Protein AF-A0A498FYC4-F1 (afdb_monomer)

Foldseek 3Di:
DALAFLPDADDDDDPDPVVVLQVVCQCPQCDPDPPDRPDGHDPNDDDVSSVVSRVVRVVCSVVSLVVLVVVLVVVCVVCVPPPQKAWDDDDPPDSDSPPDGDIDGRCVVVVDDPVRVCVVCVVVVNHDDDPCPDPPCRDPVNVD

Solvent-accessible surface area (backbone atoms only — not comparable to full-atom values): 8957 Å² total; per-residue (Å²): 123,68,85,57,62,37,92,66,86,87,87,88,86,76,95,46,67,72,60,51,51,50,51,56,16,35,31,47,50,9,32,82,50,100,89,42,68,82,47,91,40,37,89,64,70,79,52,68,72,31,50,54,43,34,55,68,30,58,81,41,39,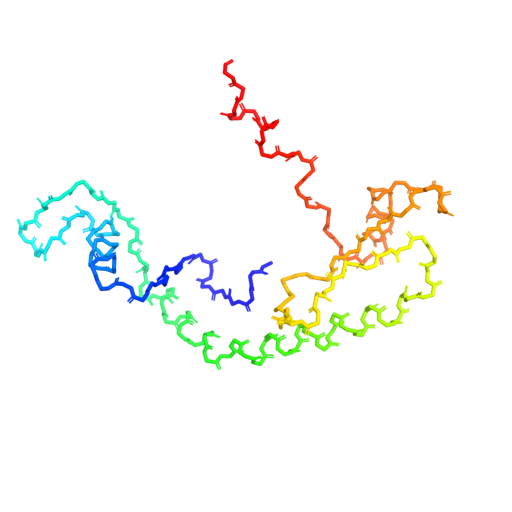66,63,46,30,50,54,33,34,59,51,38,55,48,54,53,64,78,42,63,84,42,92,35,47,45,69,68,85,78,57,94,91,57,89,68,56,46,81,63,78,62,67,47,63,40,32,91,73,70,78,43,52,59,69,54,52,49,49,56,36,41,79,70,73,43,85,78,83,91,75,75,91,61,55,78,82,74,35,74,92,63,63,126

Sequence (144 aa):
TKNITTGEGGIVTTDNDAVAEQLRMLRSHGMANRDQHVTLGYNFRMCELNGAIGTAQVDRLERFNKRRRDISDRLLNELNDLDWLEPATVRTYVNHAYFWAPFEVKPEKIGMSGKEVWRKLRDRGVETRHRYNIPLYDQPVFER

Radius of gyration: 21.35 Å; Cα contacts (8 Å, |Δi|>4): 132; chains: 1; bounding box: 52×39×51 Å

pLDDT: mean 94.73, std 4.24, range [72.5, 98.69]

Secondary structure (DSSP, 8-state):
--SS--SS------S-HHHHHHHHHHHBTTBSSSS-B-S---B-PPPHHHHHHHHHHHTTHHHHHHHHHHHHHHHHHHTTT-TTEEEPPPPTT-----SS--EEE-HHHHTS-HHHHHHHHHHTT-------SS-GGGSGGG--

Nearest PDB structures (foldseek):
  3uwc-assembly1_A  TM=9.063E-01  e=1.124E-05  Coxiella burnetii
  7b0m-assembly1_AAA-2  TM=9.146E-01  e=3.403E-05  uncultured bacterium
  2oga-assembly1_A  TM=9.601E-01  e=1.166E-04  Streptomyces venezuelae
  8e75-assembly1_A  TM=9.404E-01  e=1.402E-04  Psychrobacter cryohalolentis K5
  5k8b-assembly1_A  TM=8.645E-01  e=2.237E-03  Shewanella oneidensis MR-1

Mean predicted aligned error: 4.28 Å

Structure (mmCIF, N/CA/C/O backbone):
data_AF-A0A498FYC4-F1
#
_entry.id   AF-A0A498FYC4-F1
#
loop_
_atom_site.group_PDB
_atom_site.id
_atom_site.type_symbol
_atom_site.label_atom_id
_atom_site.label_alt_id
_atom_site.label_comp_id
_atom_site.label_asym_id
_atom_site.label_entity_id
_atom_site.label_seq_id
_atom_site.pdbx_PDB_ins_code
_atom_site.Cartn_x
_atom_site.Cartn_y
_atom_site.Cartn_z
_atom_site.occupancy
_atom_site.B_iso_or_equiv
_atom_site.auth_seq_id
_atom_site.auth_comp_id
_atom_site.auth_asym_id
_atom_site.auth_atom_id
_atom_site.pdbx_PDB_model_num
ATOM 1 N N . THR A 1 1 ? 2.973 -4.760 6.474 1.00 72.50 1 THR A N 1
ATOM 2 C CA . THR A 1 1 ? 3.563 -5.423 5.290 1.00 72.50 1 THR A CA 1
ATOM 3 C C . THR A 1 1 ? 2.713 -5.115 4.073 1.00 72.50 1 THR A C 1
ATOM 5 O O . THR A 1 1 ? 1.528 -4.862 4.261 1.00 72.50 1 THR A O 1
ATOM 8 N N . LYS A 1 2 ? 3.302 -5.026 2.868 1.00 93.38 2 LYS A N 1
ATOM 9 C CA . LYS A 1 2 ? 2.606 -4.685 1.602 1.00 93.38 2 LYS A CA 1
ATOM 10 C C . LYS A 1 2 ? 1.632 -5.798 1.177 1.00 93.38 2 LYS A C 1
ATOM 12 O O . LYS A 1 2 ? 1.643 -6.878 1.764 1.00 93.38 2 LYS A O 1
ATOM 17 N N . ASN A 1 3 ? 0.759 -5.517 0.206 1.00 95.19 3 ASN A N 1
ATOM 18 C CA . ASN A 1 3 ? -0.265 -6.467 -0.254 1.00 95.19 3 ASN A CA 1
ATOM 19 C C . ASN A 1 3 ? 0.345 -7.743 -0.853 1.00 95.19 3 ASN A C 1
ATOM 21 O O . ASN A 1 3 ? -0.214 -8.821 -0.677 1.00 95.19 3 ASN A O 1
ATOM 25 N N . ILE A 1 4 ? 1.514 -7.603 -1.474 1.00 97.06 4 ILE A N 1
ATOM 26 C CA . ILE A 1 4 ? 2.437 -8.672 -1.858 1.00 97.06 4 ILE A CA 1
ATOM 27 C C . ILE A 1 4 ? 3.834 -8.315 -1.352 1.00 97.06 4 ILE A C 1
ATOM 29 O O . ILE A 1 4 ? 4.098 -7.154 -1.035 1.00 97.06 4 ILE A O 1
ATOM 33 N N . THR A 1 5 ? 4.726 -9.297 -1.252 1.00 97.25 5 THR A N 1
ATOM 34 C CA . THR A 1 5 ? 6.086 -9.086 -0.744 1.00 97.25 5 THR A CA 1
ATOM 35 C C . THR A 1 5 ? 7.107 -9.896 -1.520 1.00 97.25 5 THR A C 1
ATOM 37 O O . THR A 1 5 ? 6.818 -11.002 -1.960 1.00 97.25 5 THR A O 1
ATOM 40 N N . THR A 1 6 ? 8.316 -9.365 -1.619 1.00 97.50 6 THR A N 1
ATOM 41 C CA . THR A 1 6 ? 9.511 -10.080 -2.076 1.00 97.50 6 THR A CA 1
ATOM 42 C C . THR A 1 6 ? 10.545 -10.204 -0.956 1.00 97.50 6 THR A C 1
ATOM 44 O O . THR A 1 6 ? 11.693 -10.524 -1.226 1.00 97.50 6 THR A O 1
ATOM 47 N N . GLY A 1 7 ? 10.175 -9.925 0.300 1.00 96.62 7 GLY A N 1
ATOM 48 C CA . GLY A 1 7 ? 11.123 -9.600 1.370 1.00 96.62 7 GLY A CA 1
ATOM 49 C C . GLY A 1 7 ? 11.460 -8.114 1.301 1.00 96.62 7 GLY A C 1
ATOM 50 O O . GLY A 1 7 ? 10.820 -7.320 1.981 1.00 96.62 7 GLY A O 1
ATOM 51 N N . GLU A 1 8 ? 12.360 -7.754 0.387 1.00 96.31 8 GLU A N 1
ATOM 52 C CA . GLU A 1 8 ? 12.640 -6.377 -0.035 1.00 96.31 8 GLU A CA 1
ATOM 53 C C . GLU A 1 8 ? 12.519 -6.270 -1.559 1.00 96.31 8 GLU A C 1
ATOM 55 O O . GLU A 1 8 ? 12.781 -7.240 -2.281 1.00 96.31 8 GLU A O 1
ATOM 60 N N . GLY A 1 9 ? 12.088 -5.116 -2.070 1.00 95.50 9 GLY A N 1
ATOM 61 C CA . GLY A 1 9 ? 11.941 -4.902 -3.510 1.00 95.50 9 GLY A CA 1
ATOM 62 C C . GLY A 1 9 ? 10.995 -3.769 -3.894 1.00 95.50 9 GLY A C 1
ATOM 63 O O . GLY A 1 9 ? 10.286 -3.200 -3.063 1.00 95.50 9 GLY A O 1
ATOM 64 N N . GLY A 1 10 ? 10.976 -3.457 -5.189 1.00 95.69 10 GLY A N 1
ATOM 65 C CA . GLY A 1 10 ? 10.126 -2.427 -5.775 1.00 95.69 10 GLY A CA 1
ATOM 66 C C . GLY A 1 10 ? 9.766 -2.748 -7.222 1.00 95.69 10 GLY A C 1
ATOM 67 O O . GLY A 1 10 ? 10.438 -3.539 -7.883 1.00 95.69 10 GLY A O 1
ATOM 68 N N . ILE A 1 11 ? 8.691 -2.128 -7.702 1.00 96.06 11 ILE A N 1
ATOM 69 C CA . ILE A 1 11 ? 8.224 -2.220 -9.084 1.00 96.06 11 ILE A CA 1
ATOM 70 C C . ILE A 1 11 ? 7.909 -0.812 -9.582 1.00 96.06 11 ILE A C 1
ATOM 72 O O . ILE A 1 11 ? 7.398 0.015 -8.828 1.00 96.06 11 ILE A O 1
ATOM 76 N N . VAL A 1 12 ? 8.220 -0.548 -10.848 1.00 97.25 12 VAL A N 1
ATOM 77 C CA . VAL A 1 12 ? 7.807 0.665 -11.555 1.00 97.25 12 VAL A CA 1
ATOM 78 C C . VAL A 1 12 ? 7.035 0.217 -12.787 1.00 97.25 12 VAL A C 1
ATOM 80 O O . VAL A 1 12 ? 7.495 -0.670 -13.506 1.00 97.25 12 VAL A O 1
ATOM 83 N N . THR A 1 13 ? 5.862 0.802 -13.010 1.00 97.25 13 THR A N 1
ATOM 84 C CA . THR A 1 13 ? 5.011 0.538 -14.175 1.00 97.25 13 THR A CA 1
ATOM 85 C C . THR A 1 13 ? 4.792 1.835 -14.943 1.00 97.25 13 THR A C 1
ATOM 87 O O . THR A 1 13 ? 4.576 2.881 -14.336 1.00 97.25 13 THR A O 1
ATOM 90 N N . THR A 1 14 ? 4.829 1.765 -16.268 1.00 98.25 14 THR A N 1
ATOM 91 C CA . THR A 1 14 ? 4.518 2.872 -17.177 1.00 98.25 14 THR A CA 1
ATOM 92 C C . THR A 1 14 ? 3.986 2.284 -18.480 1.00 98.25 14 THR A C 1
ATOM 94 O O . THR A 1 14 ? 4.344 1.164 -18.839 1.00 98.25 14 THR A O 1
ATOM 97 N N . ASP A 1 15 ? 3.115 3.026 -19.146 1.00 98.44 15 ASP A N 1
ATOM 98 C CA . ASP A 1 15 ? 2.578 2.777 -20.485 1.00 98.44 15 ASP A CA 1
ATOM 99 C C . ASP A 1 15 ? 3.363 3.518 -21.585 1.00 98.44 15 ASP A C 1
ATOM 101 O O . ASP A 1 15 ? 3.011 3.437 -22.758 1.00 98.44 15 ASP A O 1
ATOM 105 N N . ASN A 1 16 ? 4.434 4.234 -21.222 1.00 98.69 16 ASN A N 1
ATOM 106 C CA . ASN A 1 16 ? 5.301 4.949 -22.150 1.00 98.69 16 ASN A CA 1
ATOM 107 C C . ASN A 1 16 ? 6.619 4.189 -22.356 1.00 98.69 16 ASN A C 1
ATOM 109 O O . ASN A 1 16 ? 7.443 4.086 -21.442 1.00 98.69 16 ASN A O 1
ATOM 113 N N . ASP A 1 17 ? 6.841 3.711 -23.579 1.00 98.44 17 ASP A N 1
ATOM 114 C CA . ASP A 1 17 ? 8.017 2.909 -23.929 1.00 98.44 17 ASP A CA 1
ATOM 115 C C . ASP A 1 17 ? 9.341 3.658 -23.728 1.00 98.44 17 ASP A C 1
ATOM 117 O O . ASP A 1 17 ? 10.301 3.080 -23.214 1.00 98.44 17 ASP A O 1
ATOM 121 N N . ALA A 1 18 ? 9.392 4.956 -24.039 1.00 97.94 18 ALA A N 1
ATOM 122 C CA . ALA A 1 18 ? 10.599 5.760 -23.852 1.00 97.94 18 ALA A CA 1
ATOM 123 C C . AL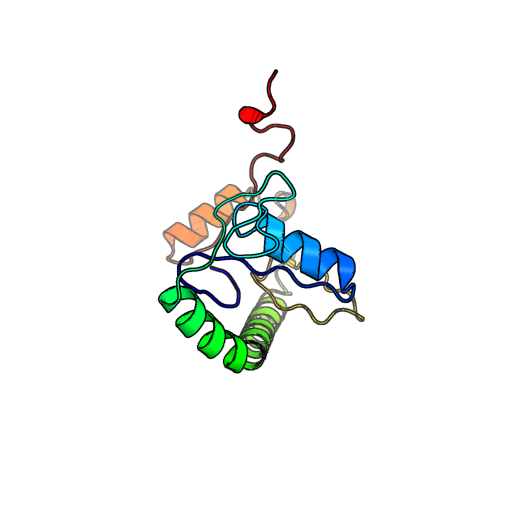A A 1 18 ? 10.948 5.917 -22.361 1.00 97.94 18 ALA A C 1
ATOM 125 O O . ALA A 1 18 ? 12.113 5.812 -21.971 1.00 97.94 18 ALA A O 1
ATOM 126 N N . VAL A 1 19 ? 9.938 6.099 -21.501 1.00 98.12 19 VAL A N 1
ATOM 127 C CA . VAL A 1 19 ? 10.134 6.118 -20.041 1.00 98.12 19 VAL A CA 1
ATOM 128 C C . VAL A 1 19 ? 10.581 4.741 -19.547 1.00 98.12 19 VAL A C 1
ATOM 130 O O . VAL A 1 19 ? 11.490 4.645 -18.722 1.00 98.12 19 VAL A O 1
ATOM 133 N N . ALA A 1 20 ? 9.992 3.658 -20.062 1.00 98.19 20 ALA A N 1
ATOM 134 C CA . ALA A 1 20 ? 10.374 2.299 -19.692 1.00 98.19 20 ALA A CA 1
ATOM 135 C C . ALA A 1 20 ? 11.839 1.990 -20.049 1.00 98.19 20 ALA A C 1
ATOM 137 O O . ALA A 1 20 ? 12.551 1.388 -19.240 1.00 98.19 20 ALA A O 1
ATOM 138 N N . GLU A 1 21 ? 12.304 2.413 -21.225 1.00 96.38 21 GLU A N 1
ATOM 139 C CA . GLU A 1 21 ? 13.694 2.262 -21.659 1.00 96.38 21 GLU A CA 1
ATOM 140 C C . GLU A 1 21 ? 14.654 3.034 -20.743 1.00 96.38 21 GLU A C 1
ATOM 142 O O . GLU A 1 21 ? 15.605 2.455 -20.206 1.00 96.38 21 GLU A O 1
ATOM 147 N N . GLN A 1 22 ? 14.348 4.303 -20.456 1.00 96.75 22 GLN A N 1
ATOM 148 C CA . GLN A 1 22 ? 15.128 5.121 -19.525 1.00 96.75 22 GLN A CA 1
ATOM 149 C C . GLN A 1 22 ? 15.212 4.486 -18.133 1.00 96.75 22 GLN A C 1
ATOM 151 O O . GLN A 1 22 ? 16.300 4.369 -17.569 1.00 96.75 22 GLN A O 1
ATOM 156 N N . LEU A 1 23 ? 14.092 4.006 -17.585 1.00 97.50 23 LEU A N 1
ATOM 157 C CA . LEU A 1 23 ? 14.059 3.341 -16.280 1.00 97.50 23 LEU A CA 1
ATOM 158 C C . LEU A 1 23 ? 14.891 2.050 -16.256 1.00 97.50 23 LEU A C 1
ATOM 160 O O . LEU A 1 23 ? 15.551 1.762 -15.253 1.00 97.50 23 LEU A O 1
ATOM 164 N N . ARG A 1 24 ? 14.894 1.266 -17.345 1.00 96.62 24 ARG A N 1
ATOM 165 C CA . ARG A 1 24 ? 15.717 0.048 -17.454 1.00 96.62 24 ARG A CA 1
ATOM 166 C C . ARG A 1 24 ? 17.207 0.374 -17.416 1.00 96.62 24 ARG A C 1
ATOM 168 O O . ARG A 1 24 ? 17.934 -0.323 -16.704 1.00 96.62 24 ARG A O 1
ATOM 175 N N . MET A 1 25 ? 17.628 1.436 -18.107 1.00 97.12 25 MET A N 1
ATOM 176 C CA . MET A 1 25 ? 19.006 1.932 -18.060 1.00 97.12 25 MET A CA 1
ATOM 177 C C . MET A 1 25 ? 19.350 2.465 -16.664 1.00 97.12 25 MET A C 1
ATOM 179 O O . MET A 1 25 ? 20.313 2.000 -16.058 1.00 97.12 25 MET A O 1
ATOM 183 N N . LEU A 1 26 ? 18.533 3.363 -16.097 1.00 97.62 26 LEU A N 1
ATOM 184 C CA . LEU A 1 26 ? 18.760 3.960 -14.772 1.00 97.62 26 LEU A CA 1
ATOM 185 C C . LEU A 1 26 ? 18.870 2.914 -13.659 1.00 97.62 26 LEU A C 1
ATOM 187 O O . LEU A 1 26 ? 19.696 3.058 -12.764 1.00 97.62 26 LEU A O 1
ATOM 191 N N . ARG A 1 27 ? 18.078 1.839 -13.717 1.00 97.25 27 ARG A N 1
ATOM 192 C CA . ARG A 1 27 ? 18.145 0.721 -12.760 1.00 97.25 27 ARG A CA 1
ATOM 193 C C . ARG A 1 27 ? 19.443 -0.088 -12.864 1.00 97.25 27 ARG A C 1
ATOM 195 O O . ARG A 1 27 ? 19.785 -0.806 -11.923 1.00 97.25 27 ARG A O 1
ATOM 202 N N . SER A 1 28 ? 20.108 -0.050 -14.017 1.00 97.12 28 SER A N 1
ATOM 203 C CA . SER A 1 28 ? 21.260 -0.887 -14.341 1.00 97.12 28 SER A CA 1
ATOM 204 C C . SER A 1 28 ? 22.431 -0.054 -14.857 1.00 97.12 28 SER A C 1
ATOM 206 O O . SER A 1 28 ? 22.851 -0.197 -16.001 1.00 97.12 28 SER A O 1
ATOM 208 N N . HIS A 1 29 ? 22.970 0.793 -13.982 1.00 97.44 29 HIS A N 1
ATOM 209 C CA . HIS A 1 29 ? 24.188 1.586 -14.188 1.00 97.44 29 HIS A CA 1
ATOM 210 C C . HIS A 1 29 ? 24.142 2.578 -15.364 1.00 97.44 29 HIS A C 1
ATOM 212 O O . HIS A 1 29 ? 25.162 3.150 -15.709 1.00 97.44 29 HIS A O 1
ATOM 218 N N . GLY A 1 30 ? 22.982 2.826 -15.976 1.00 97.38 30 GLY A N 1
ATOM 219 C CA . GLY A 1 30 ? 22.866 3.689 -17.158 1.00 97.38 30 GLY A CA 1
ATOM 220 C C . GLY A 1 30 ? 23.317 3.010 -18.453 1.00 97.38 30 GLY A C 1
ATOM 221 O O . GLY A 1 30 ? 23.653 3.685 -19.427 1.00 97.38 30 GLY A O 1
ATOM 222 N N . MET A 1 31 ? 23.352 1.676 -18.454 1.00 96.69 31 MET A N 1
ATOM 223 C CA . MET A 1 31 ? 23.832 0.865 -19.568 1.00 96.69 31 MET A CA 1
ATOM 224 C C . MET A 1 31 ? 22.778 0.732 -20.669 1.00 96.69 31 MET A C 1
ATOM 226 O O . MET A 1 31 ? 21.707 0.178 -20.422 1.00 96.69 31 MET A O 1
ATOM 230 N N . ALA A 1 32 ? 23.110 1.165 -21.888 1.00 93.38 32 ALA A N 1
ATOM 231 C CA . ALA A 1 32 ? 22.323 0.860 -23.089 1.00 93.38 32 ALA A CA 1
ATOM 232 C C . ALA A 1 32 ? 22.605 -0.569 -23.594 1.00 93.38 32 ALA A C 1
ATOM 234 O O . ALA A 1 32 ? 21.733 -1.249 -24.126 1.00 93.38 32 ALA A O 1
ATOM 235 N N . ASN A 1 33 ? 23.835 -1.045 -23.391 1.00 92.62 33 ASN A N 1
ATOM 236 C CA . ASN A 1 33 ? 24.276 -2.418 -23.635 1.00 92.62 33 ASN A CA 1
ATOM 237 C C . ASN A 1 33 ? 25.450 -2.754 -22.694 1.00 92.62 33 ASN A C 1
ATOM 239 O O . ASN A 1 33 ? 25.783 -1.960 -21.816 1.00 92.62 33 ASN A O 1
ATOM 243 N N . ARG A 1 34 ? 26.067 -3.936 -22.843 1.00 90.19 34 ARG A N 1
ATOM 244 C CA . ARG A 1 34 ? 27.130 -4.415 -21.936 1.00 90.19 34 ARG A CA 1
ATOM 245 C C . ARG A 1 34 ? 28.353 -3.501 -21.865 1.00 90.19 34 ARG A C 1
ATOM 247 O O . ARG A 1 34 ? 29.004 -3.481 -20.825 1.00 90.19 34 ARG A O 1
ATOM 254 N N . ASP A 1 35 ? 28.610 -2.739 -22.919 1.00 94.06 35 ASP A N 1
ATOM 255 C CA . ASP A 1 35 ? 29.859 -2.001 -23.084 1.00 94.06 35 ASP A CA 1
ATOM 256 C C . ASP A 1 35 ? 29.657 -0.478 -23.030 1.00 94.06 35 ASP A C 1
ATOM 258 O O . ASP A 1 35 ? 30.622 0.275 -22.911 1.00 94.06 35 ASP A O 1
ATOM 262 N N . GLN A 1 36 ? 28.409 0.002 -23.083 1.00 95.50 36 GLN A N 1
ATOM 263 C CA . GLN A 1 36 ? 28.095 1.428 -23.197 1.00 95.50 36 GLN A CA 1
ATOM 264 C C . GLN A 1 36 ? 27.191 1.925 -22.073 1.00 95.50 36 GLN A C 1
ATOM 266 O O . GLN A 1 36 ? 26.050 1.484 -21.923 1.00 95.50 36 GLN A O 1
ATOM 271 N N . HIS A 1 37 ? 27.697 2.921 -21.344 1.00 96.44 37 HIS A N 1
ATOM 272 C CA . HIS A 1 37 ? 26.968 3.690 -20.340 1.00 96.44 37 HIS A CA 1
ATOM 273 C C . HIS A 1 37 ? 26.648 5.060 -20.942 1.00 96.44 37 HIS A C 1
ATOM 275 O O . HIS A 1 37 ? 27.561 5.828 -21.240 1.00 96.44 37 HIS A O 1
ATOM 281 N N . VAL A 1 38 ? 25.369 5.351 -21.170 1.00 96.50 38 VAL A N 1
ATOM 282 C CA . VAL A 1 38 ? 24.930 6.552 -21.913 1.00 96.50 38 VAL A CA 1
ATOM 283 C C . VAL A 1 38 ? 24.319 7.625 -21.009 1.00 96.50 38 VAL A C 1
ATOM 285 O O . VAL A 1 38 ? 24.047 8.735 -21.453 1.00 96.50 38 VAL A O 1
ATOM 288 N N . THR A 1 39 ? 24.112 7.305 -19.731 1.00 95.88 39 THR A N 1
ATOM 289 C CA . THR A 1 39 ? 23.618 8.223 -18.700 1.00 95.88 39 THR A CA 1
ATOM 290 C C . THR A 1 39 ? 24.150 7.801 -17.332 1.00 95.88 39 THR A C 1
ATOM 292 O O . THR A 1 39 ? 24.580 6.662 -17.154 1.00 95.88 39 THR A O 1
ATOM 295 N N . LEU A 1 40 ? 24.083 8.688 -16.338 1.00 97.38 40 LEU A N 1
ATOM 296 C CA . LEU A 1 40 ? 24.277 8.288 -14.947 1.00 97.38 40 LEU A CA 1
ATOM 297 C C . LEU A 1 40 ? 23.114 7.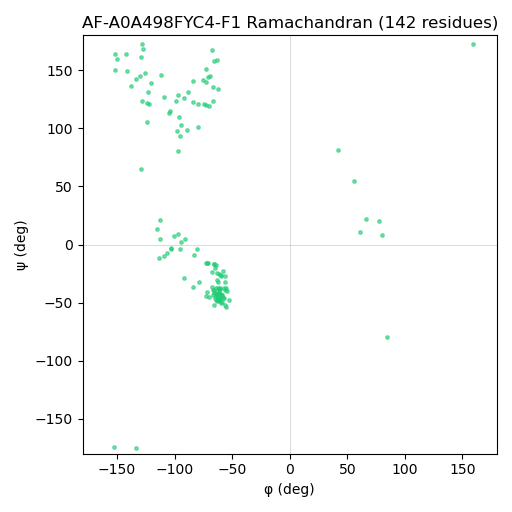383 -14.521 1.00 97.38 40 LEU A C 1
ATOM 299 O O . LEU A 1 40 ? 21.954 7.783 -14.612 1.00 97.38 40 LEU A O 1
ATOM 303 N N . GLY A 1 41 ? 23.423 6.177 -14.052 1.00 96.88 41 GLY A N 1
ATOM 304 C CA . GLY A 1 41 ? 22.448 5.264 -13.465 1.00 96.88 41 GLY A CA 1
ATOM 305 C C . GLY A 1 41 ? 22.937 4.659 -12.154 1.00 96.88 41 GLY A C 1
ATOM 306 O O . GLY A 1 41 ? 24.002 4.993 -11.643 1.00 96.88 41 GLY A O 1
ATOM 307 N N . TYR A 1 42 ? 22.139 3.746 -11.616 1.00 97.69 42 TYR A N 1
ATOM 308 C CA . TYR A 1 42 ? 22.305 3.147 -10.296 1.00 97.69 42 TYR A CA 1
ATOM 309 C C . TYR A 1 42 ? 22.297 1.623 -10.384 1.00 97.69 42 TYR A C 1
ATOM 311 O O . TYR A 1 42 ? 21.895 1.040 -11.390 1.00 97.69 42 TYR A O 1
ATOM 319 N N . ASN A 1 43 ? 22.684 0.959 -9.298 1.00 97.12 43 ASN A N 1
ATOM 320 C CA . ASN A 1 43 ? 22.491 -0.478 -9.147 1.00 97.12 43 ASN A CA 1
ATOM 321 C C . ASN A 1 43 ? 21.221 -0.767 -8.338 1.00 97.12 43 ASN A C 1
ATOM 323 O O . ASN A 1 43 ? 21.290 -1.031 -7.141 1.00 97.12 43 ASN A O 1
ATOM 327 N N . PHE A 1 44 ? 20.063 -0.715 -8.996 1.00 97.31 44 PHE A N 1
ATOM 328 C CA . PHE A 1 44 ? 18.759 -1.027 -8.393 1.00 97.31 44 PHE A CA 1
ATOM 329 C C . PHE A 1 44 ? 18.140 -2.304 -8.970 1.00 97.31 44 PHE A C 1
ATOM 331 O O . PHE A 1 44 ? 16.923 -2.500 -8.927 1.00 97.31 44 PHE A O 1
ATOM 338 N N . ARG A 1 45 ? 18.960 -3.180 -9.563 1.00 96.88 45 ARG A N 1
ATOM 339 C CA . ARG A 1 45 ? 18.489 -4.472 -10.070 1.00 96.88 45 ARG A CA 1
ATOM 340 C C . ARG A 1 45 ? 17.952 -5.317 -8.915 1.00 96.88 45 ARG A C 1
ATOM 342 O O . ARG A 1 45 ? 18.590 -5.446 -7.875 1.00 96.88 45 ARG A O 1
ATOM 349 N N . MET A 1 46 ? 16.780 -5.907 -9.126 1.00 96.88 46 MET A N 1
ATOM 350 C CA . MET A 1 46 ? 16.213 -6.893 -8.211 1.00 96.88 46 MET A CA 1
ATOM 351 C C . MET A 1 46 ? 16.997 -8.206 -8.334 1.00 96.88 46 MET A C 1
ATOM 353 O O . MET A 1 46 ? 17.359 -8.600 -9.439 1.00 96.88 46 MET A O 1
ATOM 357 N N . CYS A 1 47 ? 17.253 -8.878 -7.212 1.00 97.25 47 CYS A N 1
ATOM 358 C CA . CYS A 1 47 ? 17.837 -10.218 -7.216 1.00 97.25 47 CYS A CA 1
ATOM 359 C C . CYS A 1 47 ? 16.815 -11.251 -7.721 1.00 97.25 47 CYS A C 1
ATOM 361 O O . CYS A 1 47 ? 15.627 -11.163 -7.401 1.00 97.25 47 CYS A O 1
ATOM 363 N N . GLU A 1 48 ? 17.285 -12.262 -8.454 1.00 97.81 48 GLU A N 1
ATOM 364 C CA . GLU A 1 48 ? 16.448 -13.312 -9.054 1.00 97.81 48 GLU A CA 1
ATOM 365 C C . GLU A 1 48 ? 15.562 -14.030 -8.025 1.00 97.81 48 GLU A C 1
ATOM 367 O O . GLU A 1 48 ? 14.394 -14.298 -8.296 1.00 97.81 48 GLU A O 1
ATOM 372 N N . LEU A 1 49 ? 16.061 -14.269 -6.805 1.00 98.06 49 LEU A N 1
ATOM 373 C CA . LEU A 1 49 ? 15.266 -14.886 -5.734 1.00 98.06 49 LEU A CA 1
ATOM 374 C C . LEU A 1 49 ? 14.078 -14.005 -5.318 1.00 98.06 49 LEU A C 1
ATOM 376 O O . LEU A 1 49 ? 12.964 -14.501 -5.144 1.00 98.06 49 LEU A O 1
ATOM 380 N N . ASN A 1 50 ? 14.292 -12.691 -5.192 1.00 98.12 50 ASN A N 1
ATOM 381 C CA . ASN A 1 50 ? 13.216 -11.744 -4.898 1.00 98.12 50 ASN A CA 1
ATOM 382 C C . ASN A 1 50 ? 12.220 -11.681 -6.068 1.00 98.12 50 ASN A C 1
ATOM 384 O O . ASN A 1 50 ? 11.012 -11.660 -5.832 1.00 98.12 50 ASN A O 1
ATOM 388 N N . GLY A 1 51 ? 12.711 -11.725 -7.313 1.00 97.50 51 GLY A N 1
ATOM 389 C CA . GLY A 1 51 ? 11.884 -11.777 -8.523 1.00 97.50 51 GLY A CA 1
ATOM 390 C C . GLY A 1 51 ? 11.008 -13.031 -8.604 1.00 97.50 51 GLY A C 1
ATOM 391 O O . GLY A 1 51 ? 9.815 -12.934 -8.901 1.00 97.50 51 GLY A O 1
ATOM 392 N N . ALA A 1 52 ? 11.555 -14.198 -8.255 1.00 97.88 52 ALA A N 1
ATOM 393 C CA . ALA A 1 52 ? 10.817 -15.459 -8.208 1.00 97.88 52 ALA A CA 1
ATOM 394 C C . ALA A 1 52 ? 9.688 -15.422 -7.164 1.00 97.88 52 ALA A C 1
ATOM 396 O O . ALA A 1 52 ? 8.546 -15.779 -7.464 1.00 97.88 52 ALA A O 1
ATOM 397 N N . ILE A 1 53 ? 9.974 -14.915 -5.957 1.00 97.94 53 ILE A N 1
ATOM 398 C CA . ILE A 1 53 ? 8.952 -14.713 -4.918 1.00 97.94 53 ILE A CA 1
ATOM 399 C C . ILE A 1 53 ? 7.878 -13.738 -5.414 1.00 97.94 53 ILE A C 1
ATOM 401 O O . ILE A 1 53 ? 6.686 -14.004 -5.251 1.00 97.94 53 ILE A O 1
ATOM 405 N N . GLY A 1 54 ? 8.292 -12.626 -6.026 1.00 97.25 54 GLY A N 1
ATOM 406 C CA . GLY A 1 54 ? 7.398 -11.587 -6.533 1.00 97.25 54 GLY A CA 1
ATOM 407 C C . GLY A 1 54 ? 6.437 -12.113 -7.588 1.00 97.25 54 GLY A C 1
ATOM 408 O O . GLY A 1 54 ? 5.234 -11.899 -7.464 1.00 97.25 54 GLY A O 1
ATOM 409 N N . THR A 1 55 ? 6.945 -12.874 -8.555 1.00 97.19 55 THR A N 1
ATOM 410 C CA . THR A 1 55 ? 6.139 -13.500 -9.614 1.00 97.19 55 THR A CA 1
ATOM 411 C C . THR A 1 55 ? 5.043 -14.381 -9.010 1.00 97.19 55 THR A C 1
ATOM 413 O O . THR A 1 55 ? 3.860 -14.135 -9.230 1.00 97.19 55 THR A O 1
ATOM 416 N N . ALA A 1 56 ? 5.406 -15.299 -8.108 1.00 97.50 56 ALA A N 1
ATOM 417 C CA . ALA A 1 56 ? 4.434 -16.157 -7.426 1.00 97.50 56 ALA A CA 1
ATOM 418 C C . ALA A 1 56 ? 3.460 -15.388 -6.507 1.00 97.50 56 ALA A C 1
ATOM 420 O O . ALA A 1 56 ? 2.431 -15.919 -6.083 1.00 97.50 56 ALA A O 1
ATOM 421 N N . GLN A 1 57 ? 3.797 -14.170 -6.077 1.00 97.62 57 GLN A N 1
ATOM 422 C CA . GLN A 1 57 ? 2.914 -13.319 -5.276 1.00 97.62 57 GLN A CA 1
ATOM 423 C C . GLN A 1 57 ? 1.938 -12.523 -6.149 1.00 97.62 57 GLN A C 1
ATOM 425 O O . GLN A 1 57 ? 0.784 -12.375 -5.750 1.00 97.62 57 GLN A O 1
ATOM 430 N N . VAL A 1 58 ? 2.363 -12.065 -7.331 1.00 97.31 58 VAL A N 1
ATOM 431 C CA . VAL A 1 58 ? 1.510 -11.361 -8.304 1.00 97.31 58 VAL A CA 1
ATOM 432 C C . VAL A 1 58 ? 0.331 -12.236 -8.726 1.00 97.31 58 VAL A C 1
ATOM 434 O O . VAL A 1 58 ? -0.803 -11.766 -8.666 1.00 97.31 58 VAL A O 1
ATOM 437 N N . ASP A 1 59 ? 0.555 -13.526 -8.988 1.00 97.62 59 ASP A N 1
ATOM 438 C CA . ASP A 1 59 ? -0.514 -14.486 -9.325 1.00 97.62 59 ASP A CA 1
ATOM 439 C C . ASP A 1 59 ? -1.598 -14.602 -8.237 1.00 97.62 59 ASP A C 1
ATOM 441 O O . ASP A 1 59 ? -2.734 -15.003 -8.490 1.00 97.62 59 ASP A O 1
ATOM 445 N N . ARG A 1 60 ? -1.262 -14.246 -6.991 1.00 97.31 60 ARG A N 1
ATOM 446 C CA . ARG A 1 60 ? -2.165 -14.296 -5.831 1.00 97.31 60 ARG A CA 1
ATOM 447 C C . ARG A 1 60 ? -2.703 -12.926 -5.423 1.00 97.31 60 ARG A C 1
ATOM 449 O O . ARG A 1 60 ? -3.533 -12.864 -4.512 1.00 97.31 60 ARG A O 1
ATOM 456 N N . LEU A 1 61 ? -2.263 -11.844 -6.069 1.00 96.69 61 LEU A N 1
ATOM 457 C CA . LEU A 1 61 ? -2.573 -10.469 -5.673 1.00 96.69 61 LEU A CA 1
ATOM 458 C C . LEU A 1 61 ? -4.081 -10.215 -5.615 1.00 96.69 61 LEU A C 1
ATOM 460 O O . LEU A 1 61 ? -4.560 -9.672 -4.621 1.00 96.69 61 LEU A O 1
ATOM 464 N N . GLU A 1 62 ? -4.840 -10.651 -6.624 1.00 96.62 62 GLU A N 1
ATOM 465 C CA . GLU A 1 62 ? -6.292 -10.430 -6.654 1.00 96.62 62 GLU A CA 1
ATOM 466 C C . GLU A 1 62 ? -6.991 -11.125 -5.479 1.00 96.62 62 GLU A C 1
ATOM 468 O O . GLU A 1 62 ? -7.783 -10.515 -4.757 1.00 96.62 62 GLU A O 1
ATOM 473 N N . ARG A 1 63 ? -6.613 -12.378 -5.193 1.00 97.56 63 ARG A N 1
ATOM 474 C CA . ARG A 1 63 ? -7.115 -13.123 -4.030 1.00 97.56 63 ARG A CA 1
ATOM 475 C C . ARG A 1 63 ? -6.775 -12.414 -2.718 1.00 97.56 63 ARG A C 1
ATOM 477 O O . ARG A 1 63 ? -7.622 -12.346 -1.826 1.00 97.56 63 ARG A O 1
ATOM 484 N N . PHE A 1 64 ? -5.554 -11.898 -2.574 1.00 97.12 64 PHE A N 1
ATOM 485 C CA . PHE A 1 64 ? -5.141 -11.168 -1.373 1.00 97.12 64 PHE A CA 1
ATOM 486 C C . PHE A 1 64 ? -5.897 -9.850 -1.211 1.00 97.12 64 PHE A C 1
ATOM 488 O O . PHE A 1 64 ? -6.373 -9.560 -0.113 1.00 97.12 64 PHE A O 1
ATOM 495 N N . ASN A 1 65 ? -6.064 -9.085 -2.289 1.00 96.81 65 ASN A N 1
ATO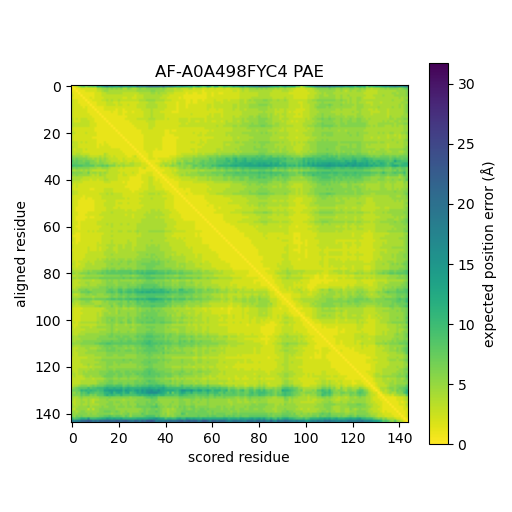M 496 C CA . ASN A 1 65 ? -6.821 -7.838 -2.282 1.00 96.81 65 ASN A CA 1
ATOM 497 C C . ASN A 1 65 ? -8.292 -8.082 -1.944 1.00 96.81 65 ASN A C 1
ATOM 499 O O . ASN A 1 65 ? -8.851 -7.364 -1.118 1.00 96.81 65 ASN A O 1
ATOM 503 N N . LYS A 1 66 ? -8.916 -9.118 -2.520 1.00 96.50 66 LYS A N 1
ATOM 504 C CA . LYS A 1 66 ? -10.282 -9.509 -2.159 1.00 96.50 66 LYS A CA 1
ATOM 505 C C . LYS A 1 66 ? -10.383 -9.862 -0.676 1.00 96.50 66 LYS A C 1
ATOM 507 O O . LYS A 1 66 ? -11.230 -9.320 0.020 1.00 96.50 66 LYS A O 1
ATOM 512 N N . ARG A 1 67 ? -9.492 -10.719 -0.164 1.00 97.25 67 ARG A N 1
ATOM 513 C CA . ARG A 1 67 ? -9.529 -11.119 1.251 1.00 97.25 67 ARG A CA 1
ATOM 514 C C . ARG A 1 67 ? -9.356 -9.928 2.196 1.00 97.25 67 ARG A C 1
ATOM 516 O O . ARG A 1 67 ? -9.989 -9.899 3.246 1.00 97.25 67 ARG A O 1
ATOM 523 N N . ARG A 1 68 ? -8.503 -8.963 1.840 1.00 96.38 68 ARG A N 1
ATOM 524 C CA . ARG A 1 68 ? -8.315 -7.723 2.606 1.00 96.38 68 ARG A CA 1
ATOM 525 C C . ARG A 1 68 ? -9.580 -6.872 2.617 1.00 96.38 68 ARG A C 1
ATOM 527 O O . ARG A 1 68 ? -9.979 -6.471 3.700 1.00 96.38 68 ARG A O 1
ATOM 534 N N . ARG A 1 69 ? -10.229 -6.683 1.462 1.00 95.06 69 ARG A N 1
ATOM 535 C CA . ARG A 1 69 ? -11.540 -6.015 1.362 1.00 95.06 69 ARG A CA 1
ATOM 536 C C . ARG A 1 69 ? -12.581 -6.686 2.249 1.00 95.06 69 ARG A C 1
ATOM 538 O O . ARG A 1 69 ? -13.086 -6.036 3.149 1.00 95.06 69 ARG A O 1
ATOM 545 N N . ASP A 1 70 ? -12.774 -8.000 2.106 1.00 95.81 70 ASP A N 1
ATOM 546 C CA . ASP A 1 70 ? -13.758 -8.752 2.899 1.00 95.81 70 ASP A CA 1
ATOM 547 C C . ASP A 1 70 ? -13.547 -8.563 4.425 1.00 95.81 70 ASP A C 1
ATOM 549 O O . ASP A 1 70 ? -14.504 -8.453 5.188 1.00 95.81 70 ASP A O 1
ATOM 553 N N . ILE A 1 71 ? -12.288 -8.535 4.890 1.00 96.38 71 ILE A N 1
ATOM 554 C CA . ILE A 1 71 ? -11.954 -8.313 6.310 1.00 96.38 71 ILE A CA 1
ATOM 555 C C . ILE A 1 71 ? -12.181 -6.851 6.715 1.00 96.38 71 ILE A C 1
ATOM 557 O O . ILE A 1 71 ? -12.713 -6.597 7.794 1.00 96.38 71 ILE A O 1
ATOM 561 N N . SER A 1 72 ? -11.755 -5.899 5.884 1.00 95.12 72 SER A N 1
ATOM 562 C CA . SER A 1 72 ? -11.934 -4.470 6.138 1.00 95.12 72 SER A CA 1
ATOM 563 C C . SER A 1 72 ? -13.411 -4.107 6.209 1.00 95.12 72 SER A C 1
ATOM 565 O O . SER A 1 72 ? -13.818 -3.506 7.193 1.00 95.12 72 SER A O 1
ATOM 567 N N . ASP A 1 73 ? -14.220 -4.552 5.253 1.00 92.88 73 ASP A N 1
ATOM 568 C CA . ASP A 1 73 ? -15.663 -4.301 5.220 1.00 92.88 73 ASP A CA 1
ATOM 569 C C . ASP A 1 73 ? -16.357 -4.884 6.454 1.00 92.88 73 ASP A C 1
ATOM 571 O O . ASP A 1 73 ? -17.228 -4.249 7.046 1.00 92.88 73 ASP A O 1
ATOM 575 N N . ARG A 1 74 ? -15.924 -6.066 6.912 1.00 95.56 74 ARG A N 1
ATOM 576 C CA . ARG A 1 74 ? -16.416 -6.649 8.163 1.00 95.56 74 ARG A CA 1
ATOM 577 C C . ARG A 1 74 ? -16.103 -5.766 9.372 1.00 95.56 74 ARG A C 1
ATOM 579 O O . ARG A 1 74 ? -17.005 -5.509 10.159 1.00 95.56 74 ARG A O 1
ATOM 586 N N . LEU A 1 75 ? -14.861 -5.296 9.514 1.00 95.19 75 LEU A N 1
ATOM 587 C CA . LEU A 1 75 ? -14.474 -4.396 10.609 1.00 95.19 75 LEU A CA 1
ATOM 588 C C . LEU A 1 75 ? -15.257 -3.083 10.567 1.00 95.19 75 LEU A C 1
ATOM 590 O O . LEU A 1 75 ? -15.688 -2.602 11.606 1.00 95.19 75 LEU A O 1
ATOM 594 N N . LEU A 1 76 ? -15.436 -2.514 9.375 1.00 92.75 76 LEU A N 1
ATOM 595 C CA . LEU A 1 76 ? -16.196 -1.283 9.175 1.00 92.75 76 LEU A CA 1
ATOM 596 C C . LEU A 1 76 ? -17.649 -1.456 9.627 1.00 92.75 76 LEU A C 1
ATOM 598 O O . LEU A 1 76 ? -18.159 -0.611 10.351 1.00 92.75 76 LEU A O 1
ATOM 602 N N . ASN A 1 77 ? -18.287 -2.567 9.255 1.00 93.31 77 ASN A N 1
ATOM 603 C CA . ASN A 1 77 ? -19.670 -2.856 9.627 1.00 93.31 77 ASN A CA 1
ATOM 604 C C . ASN A 1 77 ? -19.833 -3.179 11.121 1.00 93.31 77 ASN A C 1
ATOM 606 O O . ASN A 1 77 ? -20.758 -2.675 11.748 1.00 93.31 77 ASN A O 1
ATOM 610 N N . GLU A 1 78 ? -18.954 -4.011 11.692 1.00 96.25 78 GLU A N 1
ATOM 611 C CA . GLU A 1 78 ? -19.040 -4.446 13.099 1.00 96.25 78 GLU A CA 1
ATOM 612 C C . GLU A 1 78 ? -18.692 -3.342 14.109 1.00 96.25 78 GLU A C 1
ATOM 614 O O . GLU A 1 78 ? -18.983 -3.503 15.288 1.00 96.25 78 GLU A O 1
ATOM 619 N N . LEU A 1 79 ? -18.059 -2.250 13.670 1.00 95.81 79 LEU A N 1
ATOM 620 C CA . LEU A 1 79 ? -17.652 -1.130 14.528 1.00 95.81 79 LEU A CA 1
ATOM 621 C C . LEU A 1 79 ? -18.431 0.164 14.240 1.00 95.81 79 LEU A C 1
ATOM 623 O O . LEU A 1 79 ? -18.102 1.206 14.803 1.00 95.81 79 LEU A O 1
ATOM 627 N N . ASN A 1 80 ? -19.428 0.125 13.350 1.00 93.69 80 ASN A N 1
ATOM 628 C CA . ASN A 1 80 ? -20.135 1.318 12.869 1.00 93.69 80 ASN A CA 1
ATOM 629 C C . ASN A 1 80 ? -21.048 1.972 13.927 1.00 93.69 80 ASN A C 1
ATOM 631 O O . ASN A 1 80 ? -21.492 3.103 13.758 1.00 93.69 80 ASN A O 1
ATOM 635 N N . ASP A 1 81 ? -21.367 1.259 15.003 1.00 96.12 81 ASP A N 1
ATOM 636 C CA . ASP A 1 81 ? -22.170 1.748 16.126 1.00 96.12 81 ASP A CA 1
ATOM 637 C C . ASP A 1 81 ? -21.348 2.547 17.153 1.00 96.12 81 ASP A C 1
ATOM 639 O O . ASP A 1 81 ? -21.914 3.196 18.036 1.00 96.12 81 ASP A O 1
ATOM 643 N N . LEU A 1 82 ? -20.016 2.546 17.030 1.00 96.88 82 LEU A N 1
ATOM 644 C CA . LEU A 1 82 ? -19.120 3.316 17.886 1.00 96.88 82 LEU A CA 1
ATOM 645 C C . LEU A 1 82 ? -19.068 4.775 17.428 1.00 96.88 82 LEU A C 1
ATOM 647 O O . LEU A 1 82 ? -18.340 5.143 16.510 1.00 96.88 82 LEU A O 1
ATOM 651 N N . ASP A 1 83 ? -19.786 5.645 18.130 1.00 96.62 83 ASP A N 1
ATOM 652 C CA . ASP A 1 83 ? -19.876 7.066 17.793 1.00 96.62 83 ASP A CA 1
ATOM 653 C C . ASP A 1 83 ? -18.540 7.831 17.898 1.00 96.62 83 ASP A C 1
ATOM 655 O O . ASP A 1 83 ? -1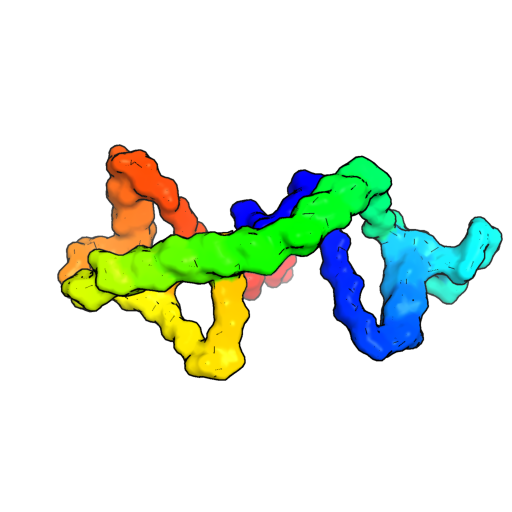8.418 8.923 17.334 1.00 96.62 83 ASP A O 1
ATOM 659 N N . TRP A 1 84 ? -17.550 7.269 18.597 1.00 96.81 84 TRP A N 1
ATOM 660 C CA . TRP A 1 84 ? -16.199 7.802 18.790 1.00 96.81 84 TRP A CA 1
ATOM 661 C C . TRP A 1 84 ? -15.155 7.260 17.801 1.00 96.81 84 TRP A C 1
ATOM 663 O O . TRP A 1 84 ? -13.999 7.691 17.854 1.00 96.81 84 TRP A O 1
ATOM 673 N N . LEU A 1 85 ? -15.521 6.320 16.925 1.00 96.25 85 LEU A N 1
ATOM 674 C CA . LEU A 1 85 ? -14.609 5.696 15.968 1.00 96.25 85 LEU A CA 1
ATOM 675 C C . LEU A 1 85 ? -15.142 5.866 14.544 1.00 96.25 85 LEU A C 1
ATOM 677 O O . LEU A 1 85 ? -16.074 5.190 14.128 1.00 96.25 85 LEU A O 1
ATOM 681 N N . GLU A 1 86 ? -14.524 6.754 13.774 1.00 94.69 86 GLU A N 1
ATOM 682 C CA . GLU A 1 86 ? -14.966 7.061 12.417 1.00 94.69 86 GLU A CA 1
ATOM 683 C C . GLU A 1 86 ? -14.122 6.296 11.386 1.00 94.69 86 GLU A C 1
ATOM 685 O O . GLU A 1 86 ? -12.895 6.419 11.378 1.00 94.69 86 GLU A O 1
ATOM 690 N N . PRO A 1 87 ? -14.724 5.489 10.503 1.00 93.38 87 PRO A N 1
ATOM 691 C CA . PRO A 1 87 ? -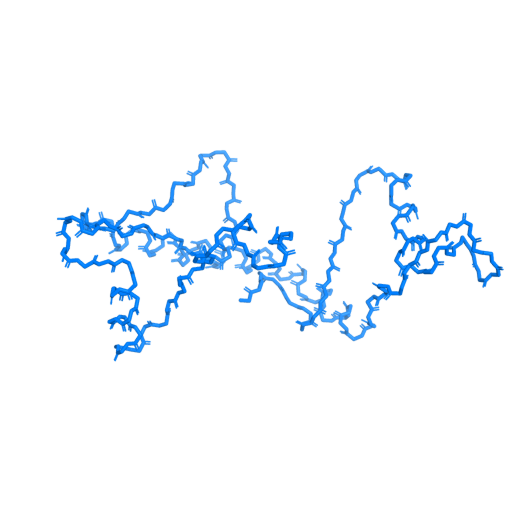13.981 4.829 9.442 1.00 93.38 87 PRO A CA 1
ATOM 692 C C . PRO A 1 87 ? -13.551 5.802 8.343 1.00 93.38 87 PRO A C 1
ATOM 694 O O . PRO A 1 87 ? -14.259 6.753 8.024 1.00 93.38 87 PRO A O 1
ATOM 697 N N . ALA A 1 88 ? -12.432 5.524 7.670 1.00 88.62 88 ALA A N 1
ATOM 698 C CA . ALA A 1 88 ? -12.100 6.292 6.473 1.00 88.62 88 ALA A CA 1
ATOM 699 C C . ALA A 1 88 ? -13.091 6.031 5.329 1.00 88.62 88 ALA A C 1
ATOM 701 O O . ALA A 1 88 ? -13.395 4.886 4.985 1.00 88.62 88 ALA A O 1
ATOM 702 N N . THR A 1 89 ? -13.508 7.106 4.666 1.00 89.81 89 THR A N 1
ATOM 703 C CA . THR A 1 89 ? -14.422 7.053 3.524 1.00 89.81 89 THR A CA 1
ATOM 704 C C . THR A 1 89 ? -13.739 6.505 2.274 1.00 89.81 89 THR A C 1
ATOM 706 O O . THR A 1 89 ? -12.809 7.112 1.734 1.00 89.81 89 THR A O 1
ATOM 709 N N . VAL A 1 90 ? -14.257 5.397 1.744 1.00 90.69 90 VAL A N 1
ATOM 710 C CA . VAL A 1 90 ? -13.918 4.923 0.396 1.00 90.69 90 VAL A CA 1
ATOM 711 C C . VAL A 1 90 ? -14.916 5.495 -0.603 1.00 90.69 90 VAL A C 1
ATOM 713 O O . VAL A 1 90 ? -16.127 5.372 -0.441 1.00 90.69 90 VAL A O 1
ATOM 716 N N . ARG A 1 91 ? -14.409 6.152 -1.650 1.00 91.62 91 ARG A N 1
ATOM 717 C CA . ARG A 1 91 ? -15.252 6.733 -2.704 1.00 91.62 91 ARG A CA 1
ATOM 718 C C . ARG A 1 91 ? -15.899 5.629 -3.542 1.00 91.62 91 ARG A C 1
ATOM 720 O O . ARG A 1 91 ? -15.256 4.631 -3.847 1.00 91.62 91 ARG A O 1
ATOM 727 N N . THR A 1 92 ? -17.132 5.850 -3.992 1.00 91.88 92 THR A N 1
ATOM 728 C CA . THR A 1 92 ? -17.950 4.853 -4.714 1.00 91.88 92 THR A CA 1
ATOM 729 C C . THR A 1 92 ? -17.331 4.339 -6.015 1.00 91.88 92 THR A C 1
ATOM 731 O O . THR A 1 92 ? -17.601 3.215 -6.419 1.00 91.88 92 THR A O 1
ATOM 734 N N . TYR A 1 93 ? -16.483 5.137 -6.664 1.00 94.06 93 TYR A N 1
ATOM 735 C CA . TYR A 1 93 ? -15.790 4.767 -7.901 1.00 94.06 93 TYR A CA 1
ATOM 736 C C . TYR A 1 93 ? -14.417 4.109 -7.667 1.00 94.06 93 TYR A C 1
ATOM 738 O O . TYR A 1 93 ? -13.680 3.871 -8.623 1.00 94.06 93 TYR A O 1
ATOM 746 N N . VAL A 1 94 ? -14.030 3.845 -6.413 1.00 93.62 94 VAL A N 1
ATOM 747 C CA . VAL A 1 94 ? -12.713 3.301 -6.052 1.00 93.62 94 VAL A CA 1
ATOM 748 C C . VAL A 1 94 ? -12.839 1.857 -5.582 1.00 93.62 94 VAL A C 1
ATOM 750 O O . VAL A 1 94 ? -13.537 1.559 -4.619 1.00 93.62 94 VAL A O 1
ATOM 753 N N . ASN A 1 95 ? -12.062 0.965 -6.197 1.00 90.31 95 ASN A N 1
ATOM 754 C CA . ASN A 1 95 ? -11.816 -0.367 -5.654 1.00 90.31 95 ASN A CA 1
ATOM 755 C C . ASN A 1 95 ? -10.594 -0.324 -4.721 1.00 90.31 95 ASN A C 1
ATOM 757 O O . ASN A 1 95 ? -9.448 -0.316 -5.175 1.00 90.31 95 ASN A O 1
ATOM 761 N N . HIS A 1 96 ? -10.827 -0.245 -3.412 1.00 93.81 96 HIS A N 1
ATOM 762 C CA . HIS A 1 96 ? -9.761 -0.041 -2.433 1.00 93.81 96 HIS A CA 1
ATOM 763 C C . HIS A 1 96 ? -9.072 -1.363 -2.047 1.00 93.81 96 HIS A C 1
ATOM 765 O O . HIS A 1 96 ? -9.699 -2.286 -1.539 1.00 93.81 96 HIS A O 1
ATOM 771 N N . ALA A 1 97 ? -7.752 -1.462 -2.234 1.00 94.19 97 ALA A N 1
ATOM 772 C CA . ALA A 1 97 ? -6.995 -2.696 -1.973 1.00 94.19 97 ALA A CA 1
ATOM 773 C C . ALA A 1 97 ? -6.645 -2.942 -0.486 1.00 94.19 97 ALA A C 1
ATOM 775 O O . ALA A 1 97 ? -6.035 -3.960 -0.161 1.00 94.19 97 ALA A O 1
ATOM 776 N N . TYR A 1 98 ? -6.972 -2.000 0.405 1.00 93.12 98 TYR A N 1
ATOM 777 C CA . TYR A 1 98 ? -6.757 -2.051 1.861 1.00 93.12 98 TYR A CA 1
ATOM 778 C C . TYR A 1 98 ? -5.398 -2.615 2.302 1.00 93.12 98 TYR A C 1
ATOM 780 O O . TYR A 1 98 ? -5.256 -3.751 2.76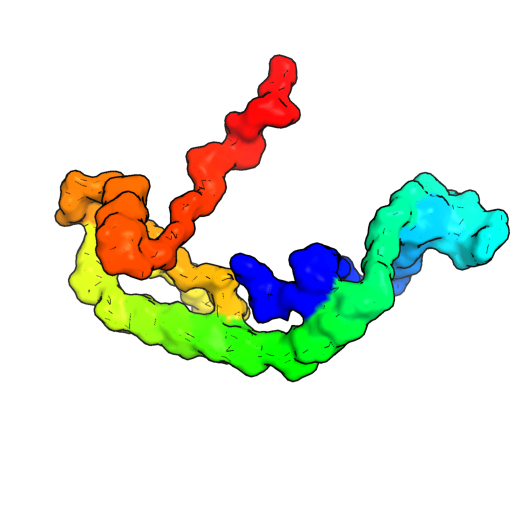6 1.00 93.12 98 TYR A O 1
ATOM 788 N N . PHE A 1 99 ? -4.374 -1.762 2.257 1.00 91.81 99 PHE A N 1
ATOM 789 C CA . PHE A 1 99 ? -3.131 -2.039 2.980 1.00 91.81 99 PHE A CA 1
ATOM 790 C C . PHE A 1 99 ? -3.382 -2.140 4.501 1.00 91.81 99 PHE A C 1
ATOM 792 O O . PHE A 1 99 ? -2.838 -3.035 5.151 1.00 91.81 99 PHE A O 1
ATOM 799 N N . TRP A 1 100 ? -4.265 -1.277 5.020 1.00 90.75 100 TRP A N 1
ATOM 800 C CA . TRP A 1 100 ? -4.881 -1.301 6.355 1.00 90.75 100 TRP A CA 1
ATOM 801 C C . TRP A 1 100 ? -6.341 -0.850 6.254 1.00 90.75 100 TRP A C 1
ATOM 803 O O . TRP A 1 100 ? -6.691 -0.231 5.251 1.00 90.75 100 TRP A O 1
ATOM 813 N N . ALA A 1 101 ? -7.144 -1.115 7.292 1.00 92.88 101 ALA A N 1
ATOM 814 C CA . ALA A 1 101 ? -8.461 -0.512 7.509 1.00 92.88 101 ALA A CA 1
ATOM 815 C C . ALA A 1 101 ? -8.310 0.662 8.501 1.00 92.88 101 ALA A C 1
ATOM 817 O O . ALA A 1 101 ? -8.146 0.413 9.697 1.00 92.88 101 ALA A O 1
ATOM 818 N N . PRO A 1 102 ? -8.222 1.916 8.027 1.00 91.88 102 PRO A N 1
ATOM 819 C CA . PRO A 1 102 ? -7.972 3.055 8.899 1.00 91.88 102 PRO A CA 1
ATOM 820 C C . PRO A 1 102 ? -9.263 3.569 9.543 1.00 91.88 102 PRO A C 1
ATOM 822 O O . PRO A 1 102 ? -10.302 3.664 8.890 1.00 91.88 102 PRO A O 1
ATOM 825 N N . PHE A 1 103 ? -9.136 3.947 10.811 1.00 93.44 103 PHE A N 1
ATOM 826 C CA . PHE A 1 103 ? -10.165 4.615 11.594 1.00 93.44 103 PHE A CA 1
ATOM 827 C C . PHE A 1 103 ? -9.568 5.850 12.265 1.00 93.44 103 PHE A C 1
ATOM 829 O O . PHE A 1 103 ? -8.408 5.837 12.692 1.00 93.44 103 PHE A O 1
ATOM 836 N N . GLU A 1 104 ? -10.373 6.892 12.376 1.00 93.56 104 GLU A N 1
ATOM 837 C CA . GLU A 1 104 ? -10.101 8.089 13.146 1.00 93.56 104 GLU A CA 1
ATOM 838 C C . GLU A 1 104 ? -10.784 7.976 14.512 1.00 93.56 104 GLU A C 1
ATOM 840 O O . GLU A 1 104 ? -11.971 7.672 14.615 1.00 93.56 104 GLU A O 1
ATOM 845 N N . VAL A 1 105 ? -10.025 8.203 15.581 1.00 94.81 105 VAL A N 1
ATOM 846 C CA . VAL A 1 105 ? -10.569 8.271 16.942 1.00 94.81 105 VAL A CA 1
ATOM 847 C C . VAL A 1 105 ? -10.994 9.707 17.208 1.00 94.81 105 VAL A C 1
ATOM 849 O O . VAL A 1 105 ? -10.181 10.604 17.001 1.00 94.81 105 VAL A O 1
ATOM 852 N N . LYS A 1 106 ? -12.214 9.899 17.714 1.00 96.69 106 LYS A N 1
ATOM 853 C CA . LYS A 1 106 ? -12.788 11.181 18.151 1.00 96.69 106 LYS A CA 1
ATOM 854 C C . LYS A 1 106 ? -12.591 11.367 19.659 1.00 96.69 106 LYS A C 1
ATOM 856 O O . LYS A 1 106 ? -13.390 10.842 20.446 1.00 96.69 106 LYS A O 1
ATOM 861 N N . PRO A 1 107 ? -11.509 12.037 20.107 1.00 96.69 107 PRO A N 1
ATOM 862 C CA . PRO A 1 107 ? -11.127 12.044 21.517 1.00 96.69 107 PRO A CA 1
ATOM 863 C C . PRO A 1 107 ? -12.174 12.687 22.424 1.00 96.69 107 PRO A C 1
ATOM 865 O O . PRO A 1 107 ? -12.329 12.271 23.567 1.00 96.69 107 PRO A O 1
ATOM 868 N N . GLU A 1 108 ? -12.922 13.659 21.912 1.00 97.38 108 GLU A N 1
ATOM 869 C CA . GLU A 1 108 ? -13.977 14.382 22.614 1.00 97.38 108 GLU A CA 1
ATOM 870 C C . GLU A 1 108 ? -15.154 13.494 23.040 1.00 97.38 108 GLU A C 1
ATOM 872 O O . GLU A 1 108 ? -15.826 13.810 24.018 1.00 97.38 108 GLU A O 1
ATOM 877 N N . LYS A 1 109 ? -15.379 12.366 22.356 1.00 97.50 109 LYS A N 1
ATOM 878 C CA . LYS A 1 109 ? -16.476 11.437 22.664 1.00 97.50 109 LYS A CA 1
ATOM 879 C C . LYS A 1 109 ? -16.087 10.322 23.630 1.00 97.50 109 LYS A C 1
ATOM 881 O O . LYS A 1 109 ? -16.927 9.835 24.377 1.00 97.50 109 LYS A O 1
ATOM 886 N N . ILE A 1 110 ? -14.815 9.922 23.632 1.00 97.31 110 ILE A N 1
ATOM 887 C CA . ILE A 1 110 ? -14.312 8.807 24.453 1.00 97.31 110 ILE A CA 1
ATOM 888 C C . ILE A 1 110 ? -13.402 9.255 25.611 1.00 97.31 110 ILE A C 1
ATOM 890 O O . ILE A 1 110 ? -13.047 8.453 26.475 1.00 97.31 110 ILE A O 1
ATOM 894 N N . GLY A 1 111 ? -12.998 10.527 25.646 1.00 97.25 111 GLY A N 1
ATOM 895 C CA . GLY A 1 111 ? -12.087 11.063 26.660 1.00 97.25 111 GLY A CA 1
ATOM 896 C C . GLY A 1 111 ? -10.668 10.486 26.579 1.00 97.25 111 GLY A C 1
ATOM 897 O O . GLY A 1 111 ? -9.948 10.486 27.573 1.00 97.25 111 GLY A O 1
ATOM 898 N N . MET A 1 112 ? -10.272 9.954 25.419 1.00 96.31 112 MET A N 1
ATOM 899 C CA . MET A 1 112 ? -8.954 9.360 25.179 1.00 96.31 112 MET A CA 1
ATOM 900 C C . MET A 1 112 ? -8.417 9.786 23.817 1.00 96.31 112 MET A C 1
ATOM 902 O O . MET A 1 112 ? -9.120 9.729 22.810 1.00 96.31 112 MET A O 1
ATOM 906 N N . SER A 1 113 ? -7.137 10.135 23.761 1.00 94.38 113 SER A N 1
ATOM 907 C CA . SER A 1 113 ? -6.426 10.339 22.500 1.00 94.38 113 SER A CA 1
ATOM 908 C C . SER A 1 113 ? -6.293 9.032 21.706 1.00 94.38 113 SER A C 1
ATOM 910 O O . SER A 1 113 ? -6.262 7.932 22.268 1.00 94.38 113 SER A O 1
ATOM 912 N N . GLY A 1 114 ? -6.096 9.132 20.387 1.00 92.31 114 GLY A N 1
ATOM 913 C CA . GLY A 1 114 ? -5.821 7.960 19.544 1.00 92.31 114 GLY A CA 1
ATOM 914 C C . GLY A 1 114 ? -4.604 7.143 20.011 1.00 92.31 114 GLY A C 1
ATOM 915 O O . GLY A 1 114 ? -4.608 5.914 19.931 1.00 92.31 114 GLY A O 1
ATOM 916 N N . LYS A 1 115 ? -3.587 7.798 20.592 1.00 92.62 115 LYS A N 1
ATOM 917 C CA . LYS A 1 115 ? -2.405 7.136 21.173 1.00 92.62 115 LYS A CA 1
ATOM 918 C C . LYS A 1 115 ? -2.750 6.314 22.420 1.00 92.62 115 LYS A C 1
ATOM 920 O O . LYS A 1 115 ? -2.178 5.244 22.629 1.00 92.62 115 LYS A O 1
ATOM 925 N N . GLU A 1 116 ? -3.680 6.784 23.244 1.00 95.31 116 GLU A N 1
ATOM 926 C CA . GLU A 1 116 ? -4.147 6.047 24.421 1.00 95.31 116 GLU A CA 1
ATOM 927 C C . GLU A 1 116 ? -5.011 4.849 24.039 1.00 95.31 116 GLU A C 1
ATOM 929 O O . GLU A 1 116 ? -4.812 3.766 24.597 1.00 95.31 116 GLU A O 1
ATOM 934 N N . VAL A 1 117 ? -5.899 5.009 23.051 1.00 95.06 117 VAL A N 1
ATOM 935 C CA . VAL A 1 117 ? -6.677 3.900 22.476 1.00 95.06 117 VAL A CA 1
ATOM 936 C C . VAL A 1 117 ? -5.740 2.834 21.909 1.00 95.06 117 VAL A C 1
ATOM 938 O O . VAL A 1 117 ? -5.846 1.665 22.282 1.00 95.06 117 VAL A O 1
ATOM 941 N N . TRP A 1 118 ? -4.761 3.236 21.091 1.00 94.69 118 TRP A N 1
ATOM 942 C CA . TRP A 1 118 ? -3.726 2.345 20.556 1.00 94.69 118 TRP A CA 1
ATOM 943 C C . TRP A 1 118 ? -3.009 1.559 21.664 1.00 94.69 118 TRP A C 1
ATOM 945 O O . TRP A 1 118 ? -2.890 0.335 21.579 1.00 94.69 118 TRP A O 1
ATOM 955 N N . ARG A 1 119 ? -2.578 2.240 22.736 1.00 94.88 119 ARG A N 1
ATOM 956 C CA . ARG A 1 119 ? -1.905 1.600 23.876 1.00 94.88 119 ARG A CA 1
ATOM 957 C C . ARG A 1 119 ? -2.809 0.578 24.567 1.00 94.88 119 ARG A C 1
ATOM 959 O O . ARG A 1 119 ? -2.382 -0.551 24.778 1.00 94.88 119 ARG A O 1
ATOM 966 N N . LYS A 1 120 ? -4.061 0.938 24.868 1.00 96.62 120 LYS A N 1
ATOM 967 C CA . LYS A 1 120 ? -5.019 0.036 25.530 1.00 96.62 120 LYS A CA 1
ATOM 968 C C . LYS A 1 120 ? -5.363 -1.189 24.682 1.00 96.62 120 LYS A C 1
ATOM 970 O O . LYS A 1 120 ? -5.541 -2.267 25.239 1.00 96.62 120 LYS A O 1
ATOM 975 N N . LEU A 1 121 ? -5.471 -1.039 23.361 1.00 95.81 121 LEU A N 1
ATOM 976 C CA . LEU A 1 121 ? -5.679 -2.168 22.449 1.00 95.81 121 LEU A CA 1
ATOM 977 C C . LEU A 1 121 ? -4.480 -3.117 22.475 1.00 95.81 121 LEU A C 1
ATOM 979 O O . LEU A 1 121 ? -4.654 -4.318 22.675 1.00 95.81 121 LEU A O 1
ATOM 983 N N . ARG A 1 122 ? -3.266 -2.569 22.375 1.00 95.75 122 ARG A N 1
ATOM 984 C CA . ARG A 1 122 ? -2.027 -3.349 22.448 1.00 95.75 122 ARG A CA 1
ATOM 985 C C . ARG A 1 122 ? -1.904 -4.106 23.770 1.00 95.75 122 ARG A C 1
ATOM 987 O O . ARG A 1 122 ? -1.571 -5.285 23.754 1.00 95.75 122 ARG A O 1
ATOM 994 N N . ASP A 1 123 ? -2.206 -3.460 24.895 1.00 97.06 123 ASP A N 1
ATOM 995 C CA . ASP A 1 123 ? -2.137 -4.080 26.226 1.00 97.06 123 ASP A CA 1
ATOM 996 C C . ASP A 1 123 ? -3.180 -5.212 26.398 1.00 97.06 123 ASP A C 1
ATOM 998 O O . ASP A 1 123 ? -3.036 -6.064 27.270 1.00 97.06 123 ASP A O 1
ATOM 1002 N N . ARG A 1 124 ? -4.201 -5.268 25.528 1.00 97.81 124 ARG A N 1
ATOM 1003 C CA . ARG A 1 124 ? -5.181 -6.365 25.415 1.00 97.81 124 ARG A CA 1
ATOM 1004 C C . ARG A 1 124 ? -4.845 -7.384 24.318 1.00 97.81 124 ARG A C 1
ATOM 1006 O O . ARG A 1 124 ? -5.673 -8.229 23.998 1.00 97.81 124 ARG A O 1
ATOM 1013 N N . GLY A 1 125 ? -3.660 -7.299 23.715 1.00 97.50 125 GLY A N 1
ATOM 1014 C CA . GLY A 1 125 ? -3.221 -8.199 22.645 1.00 97.50 125 GLY A CA 1
ATOM 1015 C C . GLY A 1 125 ? -3.770 -7.863 21.255 1.00 97.50 125 GLY A C 1
ATOM 1016 O O . GLY A 1 125 ? -3.563 -8.635 20.321 1.00 97.50 125 GLY A O 1
ATOM 1017 N N . VAL A 1 126 ? -4.440 -6.718 21.084 1.00 95.62 126 VAL A N 1
ATOM 1018 C CA . VAL A 1 126 ? -4.925 -6.254 19.778 1.00 95.62 126 VAL A CA 1
ATOM 1019 C C . VAL A 1 126 ? -3.892 -5.320 19.167 1.00 95.62 126 VAL A C 1
ATOM 1021 O O . VAL A 1 126 ? -3.757 -4.151 19.536 1.00 95.62 126 VAL A O 1
ATOM 1024 N N . GLU A 1 127 ? -3.140 -5.845 18.209 1.00 93.19 127 GLU A N 1
ATOM 1025 C CA . GLU A 1 127 ? -2.124 -5.072 17.518 1.00 93.19 127 GLU A CA 1
ATOM 1026 C C . GLU A 1 127 ? -2.748 -4.081 16.523 1.00 93.19 127 GLU A C 1
ATOM 1028 O O . GLU A 1 127 ? -3.407 -4.459 15.557 1.00 93.19 127 GLU A O 1
ATOM 1033 N N . THR A 1 128 ? -2.474 -2.792 16.721 1.00 93.12 128 THR A N 1
ATOM 1034 C CA . THR A 1 128 ? -2.819 -1.722 15.776 1.00 93.12 128 THR A CA 1
ATOM 1035 C C . THR A 1 128 ? -1.595 -0.857 15.459 1.00 93.12 128 THR A C 1
ATOM 1037 O O . THR A 1 128 ? -0.499 -1.032 16.016 1.00 93.12 128 THR A O 1
ATOM 1040 N N . ARG A 1 129 ? -1.734 0.061 14.496 1.00 88.25 129 ARG A N 1
ATOM 1041 C CA . ARG A 1 129 ? -0.655 0.954 14.055 1.00 88.25 129 ARG A CA 1
ATOM 1042 C C . ARG A 1 129 ? -1.128 2.400 14.062 1.00 88.25 129 ARG A C 1
ATOM 1044 O O . ARG A 1 129 ? -2.058 2.741 13.347 1.00 88.25 129 ARG A O 1
ATOM 1051 N N . HIS A 1 130 ? -0.412 3.237 14.801 1.00 83.75 130 HIS A N 1
ATOM 1052 C CA . HIS A 1 130 ? -0.470 4.688 14.684 1.00 83.75 130 HIS A CA 1
ATOM 1053 C C . HIS A 1 130 ? 0.683 5.115 13.761 1.00 83.75 130 HIS A C 1
ATOM 1055 O O . HIS A 1 130 ? 1.848 4.885 14.091 1.00 83.75 130 HIS A O 1
ATOM 1061 N N . ARG A 1 131 ? 0.374 5.579 12.543 1.00 76.69 131 ARG A N 1
ATOM 1062 C CA . ARG A 1 131 ? 1.349 5.744 11.448 1.00 76.69 131 ARG A CA 1
ATOM 1063 C C . ARG A 1 131 ? 1.572 7.228 11.142 1.00 76.69 131 ARG A C 1
ATOM 1065 O O . ARG A 1 131 ? 0.624 7.995 11.206 1.00 76.69 131 ARG A O 1
ATOM 1072 N N . TYR A 1 132 ? 2.801 7.587 10.754 1.00 79.94 132 TYR A N 1
ATOM 1073 C CA . TYR A 1 132 ? 3.204 8.949 10.359 1.00 79.94 132 TYR A CA 1
ATOM 1074 C C . TYR A 1 132 ? 2.913 10.020 11.422 1.00 79.94 132 TYR A C 1
ATOM 1076 O O . TYR A 1 132 ? 2.272 11.025 11.151 1.00 79.94 132 TYR A O 1
ATOM 1084 N N . ASN A 1 133 ? 3.413 9.800 12.643 1.00 82.38 133 ASN A N 1
ATOM 1085 C CA . ASN A 1 133 ? 3.200 10.712 13.777 1.00 82.38 133 ASN A CA 1
ATOM 1086 C C . ASN A 1 133 ? 3.774 12.116 13.553 1.00 82.38 133 ASN A C 1
ATOM 1088 O O . ASN A 1 133 ? 3.336 13.056 14.202 1.00 82.38 133 ASN A O 1
ATOM 1092 N N . ILE A 1 134 ? 4.788 12.219 12.695 1.00 89.81 134 ILE A N 1
ATOM 1093 C CA . ILE A 1 134 ? 5.452 13.464 12.330 1.00 89.81 134 ILE A CA 1
ATOM 1094 C C . ILE A 1 134 ? 5.307 13.579 10.808 1.00 89.81 134 ILE A C 1
ATOM 1096 O O . ILE A 1 134 ? 5.718 12.644 10.099 1.00 89.81 134 ILE A O 1
ATOM 1100 N N . PRO A 1 135 ? 4.686 14.653 10.294 1.00 91.38 135 PRO A N 1
ATOM 1101 C 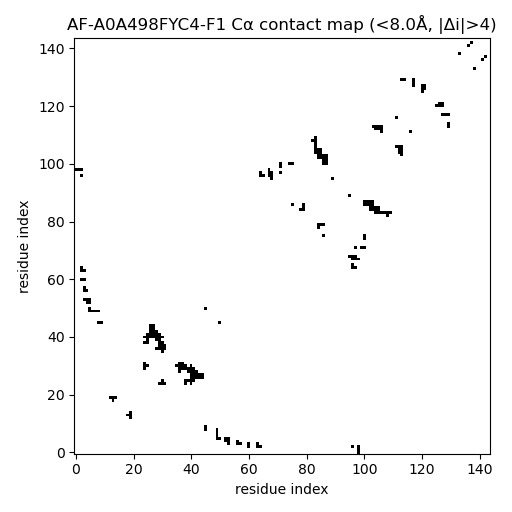CA . PRO A 1 135 ? 4.534 14.850 8.861 1.00 91.38 135 PRO A CA 1
ATOM 1102 C C . PRO A 1 135 ? 5.905 14.998 8.197 1.00 91.38 135 PRO A C 1
ATOM 1104 O O . PRO A 1 135 ? 6.898 15.308 8.849 1.00 91.38 135 PRO A O 1
ATOM 1107 N N . LEU A 1 136 ? 5.973 14.747 6.887 1.00 93.00 136 LEU A N 1
ATOM 1108 C CA . LEU A 1 136 ? 7.252 14.677 6.174 1.00 93.00 136 LEU A CA 1
ATOM 1109 C C . LEU A 1 136 ? 8.091 15.956 6.332 1.00 93.00 136 LEU A C 1
ATOM 1111 O O . LEU A 1 136 ? 9.297 15.850 6.498 1.00 93.00 136 LEU A O 1
ATOM 1115 N N . TYR A 1 137 ? 7.457 17.130 6.316 1.00 92.81 137 TYR A N 1
ATOM 1116 C CA . TYR A 1 137 ? 8.134 18.427 6.389 1.00 92.81 137 TYR A CA 1
ATOM 1117 C C . TYR A 1 137 ? 8.707 18.770 7.778 1.00 92.81 137 TYR A C 1
ATOM 1119 O O . TYR A 1 137 ? 9.559 19.644 7.852 1.00 92.81 137 TYR A O 1
ATOM 1127 N N . ASP A 1 138 ? 8.286 18.070 8.838 1.00 94.00 138 ASP A N 1
ATOM 1128 C CA . ASP A 1 138 ? 8.785 18.244 10.216 1.00 94.00 138 ASP A CA 1
ATOM 1129 C C . ASP A 1 138 ? 9.813 17.162 10.601 1.00 94.00 138 ASP A C 1
ATOM 1131 O O . ASP A 1 138 ? 10.175 17.008 11.767 1.00 94.00 138 ASP A O 1
ATOM 1135 N N . GLN A 1 139 ? 10.242 16.322 9.654 1.00 94.50 139 GLN A N 1
ATOM 1136 C CA . GLN A 1 139 ? 11.262 15.314 9.941 1.00 94.50 139 GLN A CA 1
ATOM 1137 C C . GLN A 1 139 ? 12.648 15.979 10.031 1.00 94.50 139 GLN A C 1
ATOM 1139 O O . GLN A 1 139 ? 12.965 16.790 9.159 1.00 94.50 139 GLN A O 1
ATOM 1144 N N . PRO A 1 140 ? 13.533 15.553 10.956 1.00 95.19 140 PRO A N 1
ATOM 1145 C CA . PRO A 1 140 ? 14.844 16.184 11.161 1.00 95.19 140 PRO A CA 1
ATOM 1146 C C . PRO A 1 140 ? 15.739 16.263 9.918 1.00 95.19 140 PRO A C 1
ATOM 1148 O O . PRO A 1 140 ? 16.564 17.153 9.796 1.00 95.19 140 PRO A O 1
ATOM 1151 N N . VAL A 1 141 ? 15.575 15.349 8.956 1.00 94.50 141 VAL A N 1
ATOM 1152 C CA . VAL A 1 141 ? 16.336 15.369 7.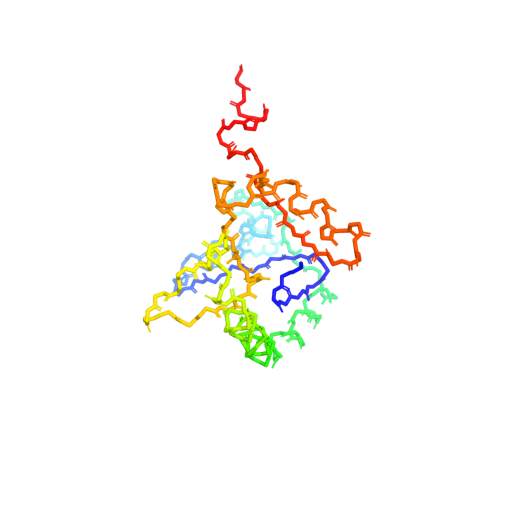691 1.00 94.50 141 VAL A CA 1
ATOM 1153 C C . VAL A 1 141 ? 16.015 16.585 6.805 1.00 94.50 141 VAL A C 1
ATOM 1155 O O . VAL A 1 141 ? 16.763 16.875 5.874 1.00 94.50 141 VAL A O 1
ATOM 1158 N N . PHE A 1 142 ? 14.904 17.278 7.068 1.00 94.44 142 PHE A N 1
ATOM 1159 C CA . PHE A 1 142 ? 14.509 18.505 6.374 1.00 94.44 142 PHE A CA 1
ATOM 1160 C C . PHE A 1 142 ? 14.761 19.774 7.199 1.00 94.44 142 PHE A C 1
ATOM 1162 O O . PHE A 1 142 ? 14.539 20.871 6.684 1.00 94.44 142 PHE A O 1
ATOM 1169 N N . GLU A 1 143 ? 15.244 19.646 8.438 1.00 87.44 143 GLU A N 1
ATOM 1170 C CA . GLU A 1 143 ? 15.758 20.779 9.207 1.00 87.44 143 GLU A CA 1
ATOM 1171 C C . GLU A 1 143 ? 17.082 21.216 8.556 1.00 87.44 143 GLU A C 1
ATOM 1173 O O . GLU A 1 143 ? 17.997 20.410 8.381 1.00 87.44 143 GLU A O 1
ATOM 1178 N N . ARG A 1 144 ? 17.137 22.465 8.083 1.00 73.81 144 ARG A N 1
ATOM 1179 C CA . ARG A 1 144 ? 18.317 23.042 7.421 1.00 73.81 144 ARG A CA 1
ATOM 1180 C C . ARG A 1 144 ? 19.344 23.545 8.420 1.00 73.81 144 ARG A C 1
ATOM 1182 O O . ARG A 1 144 ? 18.912 24.141 9.430 1.00 73.81 144 ARG A O 1
#